Protein AF-A0A1H8Z1U9-F1 (afdb_monomer)

Radius of gyration: 17.37 Å; Cα contacts (8 Å, |Δi|>4): 121; chains: 1; bounding box: 34×61×41 Å

Mean predicted aligned error: 11.52 Å

Secondary structure (DSSP, 8-state):
--------SS-----EEEEE-STT-EEEEEEEEEEEETTEEEEEEEETT--SS-----EEEEEEE-TTS-EEEEE---HHHHHHHHHHHHHHHHHHHHHHHHHS-SS--

Solvent-accessible surface area (backbone atoms only — not comparable to full-atom values): 7012 Å² total; per-residue (Å²): 134,86,82,86,79,84,91,77,87,92,64,86,72,68,55,64,47,79,42,76,77,55,96,91,42,72,43,50,22,36,52,75,50,75,49,78,57,96,95,46,38,31,33,40,30,36,63,73,76,63,76,87,78,80,73,88,60,75,44,72,29,38,47,46,67,48,102,84,68,48,83,41,77,39,81,65,87,46,68,71,59,48,52,53,53,49,52,50,49,52,55,48,49,57,53,49,55,46,52,60,60,59,68,71,69,85,81,87,133

pLDDT: mean 75.1, std 17.81, range [36.34, 94.44]

Foldseek 3Di:
DDPDDDDDDPDPPQPWDFDPPDPPDTFIWGWPDWDDDDPFIKTWTFGPPPDPPPDGDIDMFTWDADPVRDTDTHHDPDPVVRVVVVVVVVVVVVVVVVCVVVVVPPPDD

Structure (mmCIF, N/CA/C/O backbone):
data_AF-A0A1H8Z1U9-F1
#
_entry.id   AF-A0A1H8Z1U9-F1
#
loop_
_atom_site.group_PDB
_atom_site.id
_atom_site.type_symbol
_atom_site.label_atom_id
_atom_site.label_alt_id
_atom_site.label_comp_id
_atom_site.label_asym_id
_atom_site.label_entity_id
_atom_site.label_seq_id
_atom_site.pdbx_PDB_ins_code
_atom_site.Cartn_x
_atom_site.Cartn_y
_atom_site.Cartn_z
_atom_site.occupancy
_atom_site.B_iso_or_equiv
_atom_site.auth_seq_id
_ato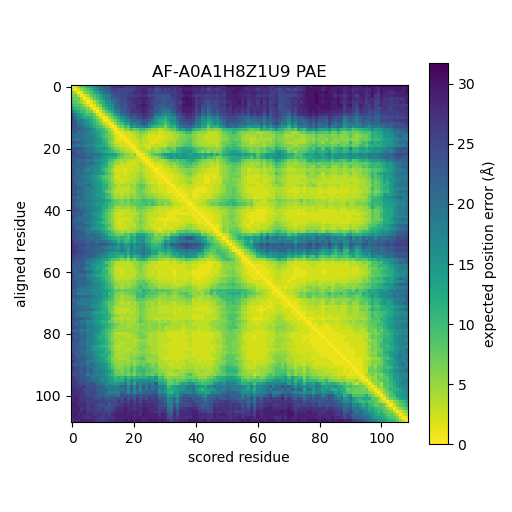m_site.auth_comp_id
_atom_site.auth_asym_id
_atom_site.auth_atom_id
_atom_site.pdbx_PDB_model_num
ATOM 1 N N . MET A 1 1 ? -8.367 23.764 -25.907 1.00 36.34 1 MET A N 1
ATOM 2 C CA . MET A 1 1 ? -7.502 22.844 -26.667 1.00 36.34 1 MET A CA 1
ATOM 3 C C . MET A 1 1 ? -7.582 21.539 -25.911 1.00 36.34 1 MET A C 1
ATOM 5 O O . MET A 1 1 ? -7.131 21.504 -24.778 1.00 36.34 1 MET A O 1
ATOM 9 N N . ALA A 1 2 ? -8.338 20.584 -26.448 1.00 40.84 2 ALA A N 1
ATOM 10 C CA . ALA A 1 2 ? -8.448 19.246 -25.885 1.00 40.84 2 ALA A CA 1
ATOM 11 C C . ALA A 1 2 ? -7.150 18.514 -26.222 1.00 40.84 2 ALA A C 1
ATOM 13 O O . ALA A 1 2 ? -6.726 18.556 -27.378 1.00 40.84 2 ALA A O 1
ATOM 14 N N . ASN A 1 3 ? -6.499 17.942 -25.217 1.00 46.12 3 ASN A N 1
ATOM 15 C CA . ASN A 1 3 ? -5.366 17.060 -25.431 1.00 46.12 3 ASN A CA 1
ATOM 16 C C . ASN A 1 3 ? -5.883 15.630 -25.271 1.00 46.12 3 ASN A C 1
ATOM 18 O O . ASN A 1 3 ? -5.787 15.042 -24.200 1.00 46.12 3 ASN A O 1
ATOM 22 N N . ASP A 1 4 ? -6.526 15.143 -26.332 1.00 58.94 4 ASP A N 1
ATOM 23 C CA . ASP A 1 4 ? -6.717 13.718 -26.584 1.00 58.94 4 ASP A CA 1
ATOM 24 C C . ASP A 1 4 ? -5.337 13.065 -26.665 1.00 58.94 4 ASP A C 1
ATOM 26 O O . ASP A 1 4 ? -4.542 13.459 -27.517 1.00 58.94 4 ASP A O 1
ATOM 30 N N . ASN A 1 5 ? -5.060 12.071 -25.824 1.00 44.41 5 ASN A N 1
ATOM 31 C CA . ASN A 1 5 ? -3.981 11.125 -26.075 1.00 44.41 5 ASN A CA 1
ATOM 32 C C . ASN A 1 5 ? -4.407 9.716 -25.635 1.00 44.41 5 ASN A C 1
ATOM 34 O O . ASN A 1 5 ? -4.376 9.387 -24.459 1.00 44.41 5 ASN A O 1
ATOM 38 N N . PHE A 1 6 ? -4.780 8.948 -26.664 1.00 51.91 6 PHE A N 1
ATOM 39 C CA . PHE A 1 6 ? -4.650 7.499 -26.838 1.00 51.91 6 PHE A CA 1
ATOM 40 C C . PHE A 1 6 ? -5.479 6.560 -25.948 1.00 51.91 6 PHE A C 1
ATOM 42 O O . PHE A 1 6 ? -5.169 6.289 -24.798 1.00 51.91 6 PHE A O 1
ATOM 49 N N . LYS A 1 7 ? -6.519 5.998 -26.580 1.00 50.47 7 LYS A N 1
ATOM 50 C CA . LYS A 1 7 ? -7.028 4.654 -26.304 1.00 50.47 7 LYS A CA 1
ATOM 51 C C . LYS A 1 7 ? -6.333 3.700 -27.277 1.00 50.47 7 LYS A C 1
ATOM 53 O O . LYS A 1 7 ? -6.539 3.868 -28.481 1.00 50.47 7 LYS A O 1
ATOM 58 N N . ASP A 1 8 ? -5.581 2.733 -26.767 1.00 46.56 8 ASP A N 1
ATOM 59 C CA . ASP A 1 8 ? -5.152 1.545 -27.510 1.00 46.56 8 ASP A CA 1
ATOM 60 C C . ASP A 1 8 ? -5.764 0.294 -26.852 1.00 46.56 8 ASP A C 1
ATOM 62 O O . ASP A 1 8 ? -5.977 0.235 -25.642 1.00 46.56 8 ASP A O 1
ATOM 66 N N . ASP A 1 9 ? -6.176 -0.626 -27.717 1.00 54.31 9 ASP A N 1
ATOM 67 C CA . ASP A 1 9 ? -6.983 -1.833 -27.510 1.00 54.31 9 ASP A CA 1
ATOM 68 C C . ASP A 1 9 ? -5.990 -2.995 -27.261 1.00 54.31 9 ASP A C 1
ATOM 70 O O . ASP A 1 9 ? -5.072 -3.156 -28.063 1.00 54.31 9 ASP A O 1
ATOM 74 N N . ASP A 1 10 ? -6.149 -3.787 -26.188 1.00 44.47 10 ASP A N 1
ATOM 75 C CA . ASP A 1 10 ? -5.265 -4.921 -25.797 1.00 44.47 10 ASP A CA 1
ATOM 76 C C . ASP A 1 10 ? -3.943 -4.572 -25.061 1.00 44.47 10 ASP A C 1
ATOM 78 O O . ASP A 1 10 ? -2.962 -5.309 -25.132 1.00 44.47 10 ASP A O 1
ATOM 82 N N . GLU A 1 11 ? -3.894 -3.472 -24.304 1.00 41.00 11 GLU A N 1
ATOM 83 C CA . GLU A 1 11 ? -2.814 -3.243 -23.334 1.00 41.00 11 GLU A CA 1
ATOM 84 C C . GLU A 1 11 ? -3.297 -3.735 -21.964 1.00 41.00 11 GLU A C 1
ATOM 86 O O . GLU A 1 11 ? -4.295 -3.235 -21.441 1.00 41.00 11 GLU A O 1
ATOM 91 N N . VAL A 1 12 ? -2.624 -4.730 -21.373 1.00 37.97 12 VAL A N 1
ATOM 92 C CA . VAL A 1 12 ? -2.679 -4.904 -19.916 1.00 37.97 12 VAL A CA 1
ATOM 93 C C . VAL A 1 12 ? -2.091 -3.613 -19.368 1.00 37.97 12 VAL A C 1
ATOM 95 O O . VAL A 1 12 ? -0.872 -3.467 -19.293 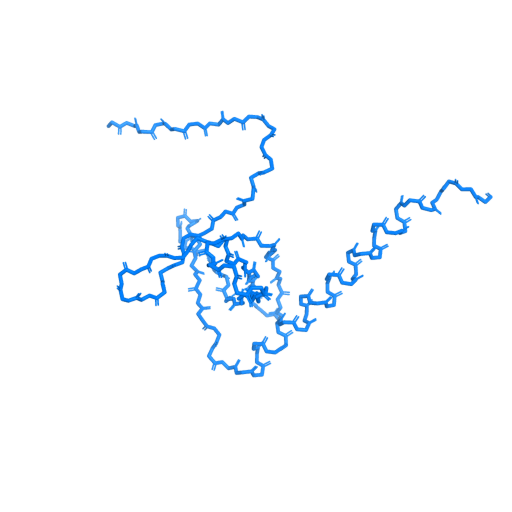1.00 37.97 12 VAL A O 1
ATOM 98 N N . ILE A 1 13 ? -2.954 -2.630 -19.112 1.00 39.44 13 ILE A N 1
ATOM 99 C CA . ILE A 1 13 ? -2.570 -1.406 -18.433 1.00 39.44 13 ILE A CA 1
ATOM 100 C C . ILE A 1 13 ? -2.197 -1.888 -17.039 1.00 39.44 13 ILE A C 1
ATOM 102 O O . ILE A 1 13 ? -3.062 -2.131 -16.202 1.00 39.44 13 ILE A O 1
ATOM 106 N N . TYR A 1 14 ? -0.908 -2.124 -16.807 1.00 51.16 14 TYR A N 1
ATOM 107 C CA . TYR A 1 14 ? -0.398 -2.040 -15.455 1.00 51.16 14 TYR A CA 1
ATOM 108 C C . TYR A 1 14 ? -0.700 -0.603 -15.051 1.00 51.16 14 TYR A C 1
ATOM 110 O O . TYR A 1 14 ? -0.057 0.314 -15.562 1.00 51.16 14 TYR A O 1
ATOM 118 N N . ASP A 1 15 ? -1.747 -0.386 -14.254 1.00 73.88 15 ASP A N 1
ATOM 119 C CA . ASP A 1 15 ? -2.001 0.931 -13.690 1.00 73.88 15 ASP A CA 1
ATOM 120 C C . ASP A 1 15 ? -0.717 1.318 -12.951 1.00 73.88 15 ASP A C 1
ATOM 122 O O . ASP A 1 15 ? -0.287 0.645 -12.019 1.00 73.88 15 ASP A O 1
ATOM 126 N N . THR A 1 16 ? -0.017 2.333 -13.445 1.00 79.19 16 THR A N 1
ATOM 127 C CA . THR A 1 16 ? 1.191 2.856 -12.810 1.00 79.19 16 THR A CA 1
ATOM 128 C C . THR A 1 16 ? 0.844 4.173 -12.152 1.00 79.19 16 THR A C 1
ATOM 130 O O . THR A 1 16 ? 0.214 5.033 -12.769 1.00 79.19 16 THR A O 1
ATOM 133 N N . VAL A 1 17 ? 1.290 4.355 -10.917 1.00 84.69 17 VAL A N 1
ATOM 134 C CA . VAL A 1 17 ? 1.136 5.598 -10.170 1.00 84.69 17 VAL A CA 1
ATOM 135 C C . VAL A 1 17 ? 2.496 6.260 -9.981 1.00 84.69 17 VAL A C 1
ATOM 137 O O . VAL A 1 17 ? 3.480 5.614 -9.620 1.00 84.69 17 VAL A O 1
ATOM 140 N N . GLU A 1 18 ? 2.554 7.569 -10.221 1.00 84.94 18 GLU A N 1
ATOM 141 C CA . GLU A 1 18 ? 3.698 8.389 -9.830 1.00 84.94 18 GLU A CA 1
ATOM 142 C C . GLU A 1 18 ? 3.531 8.818 -8.372 1.00 84.94 18 GLU A C 1
ATOM 144 O O . GLU A 1 18 ? 2.671 9.634 -8.035 1.00 84.94 18 GLU A O 1
ATOM 149 N N . LEU A 1 19 ? 4.368 8.265 -7.502 1.00 83.88 19 LEU A N 1
ATOM 150 C CA . LEU A 1 19 ? 4.391 8.590 -6.085 1.00 83.88 19 LEU A CA 1
ATOM 151 C C . LEU A 1 19 ? 5.417 9.699 -5.819 1.00 83.88 19 LEU A C 1
ATOM 153 O O . LEU A 1 19 ? 6.605 9.537 -6.100 1.00 83.88 19 LEU A O 1
ATOM 157 N N . ASP A 1 20 ? 4.988 10.822 -5.241 1.00 82.94 20 ASP A N 1
ATOM 158 C CA . ASP A 1 20 ? 5.913 11.841 -4.731 1.00 82.94 20 ASP A CA 1
ATOM 159 C C . ASP A 1 20 ? 6.518 11.353 -3.407 1.00 82.94 20 ASP A C 1
ATOM 161 O O . ASP A 1 20 ? 5.836 11.259 -2.387 1.00 82.94 20 ASP A O 1
ATOM 165 N N . ILE A 1 21 ? 7.808 11.014 -3.431 1.00 78.00 21 ILE A N 1
ATOM 166 C CA . ILE A 1 21 ? 8.549 10.514 -2.260 1.00 78.00 21 ILE A CA 1
ATOM 167 C C . ILE A 1 21 ? 9.190 11.651 -1.446 1.00 78.00 21 ILE A C 1
ATOM 169 O O . ILE A 1 21 ? 10.001 11.409 -0.550 1.00 78.00 21 ILE A O 1
ATOM 173 N N . GLY A 1 22 ? 8.849 12.905 -1.749 1.00 71.12 22 GLY A N 1
ATOM 174 C CA . GLY A 1 22 ? 9.496 14.083 -1.195 1.00 71.12 22 GLY A CA 1
ATOM 175 C C . GLY A 1 22 ? 10.825 14.424 -1.875 1.00 71.12 22 GLY A C 1
ATOM 176 O O . GLY A 1 22 ? 11.360 13.707 -2.718 1.00 71.12 22 GLY A O 1
ATOM 177 N N . GLU A 1 23 ? 11.364 15.597 -1.533 1.00 69.75 23 GLU A N 1
ATOM 178 C CA . GLU A 1 23 ? 12.615 16.135 -2.102 1.00 69.75 23 GLU A CA 1
ATOM 179 C C . GLU A 1 23 ? 12.586 16.390 -3.626 1.00 69.75 23 GLU A C 1
ATOM 181 O O . GLU A 1 23 ? 13.637 16.501 -4.262 1.00 69.75 23 GLU A O 1
ATOM 186 N N . GLY A 1 24 ? 11.392 16.529 -4.217 1.00 75.56 24 GLY A N 1
ATOM 187 C CA . GLY A 1 24 ? 11.211 16.787 -5.651 1.00 75.56 24 GLY A CA 1
ATOM 188 C C . GLY A 1 24 ? 11.512 15.578 -6.538 1.00 75.56 24 GLY A C 1
ATOM 189 O O . GLY A 1 24 ? 11.811 15.752 -7.721 1.00 75.56 24 GLY A O 1
ATOM 190 N N . LYS A 1 25 ? 11.480 14.374 -5.962 1.00 78.00 25 LYS A N 1
ATOM 191 C CA . LYS A 1 25 ? 11.619 13.111 -6.679 1.00 78.00 25 LYS A CA 1
ATOM 192 C C . LYS A 1 25 ? 10.256 12.436 -6.772 1.00 78.00 25 LYS A C 1
ATOM 194 O O . LYS A 1 25 ? 9.545 12.339 -5.774 1.00 78.00 25 LYS A O 1
ATOM 199 N N . THR A 1 26 ? 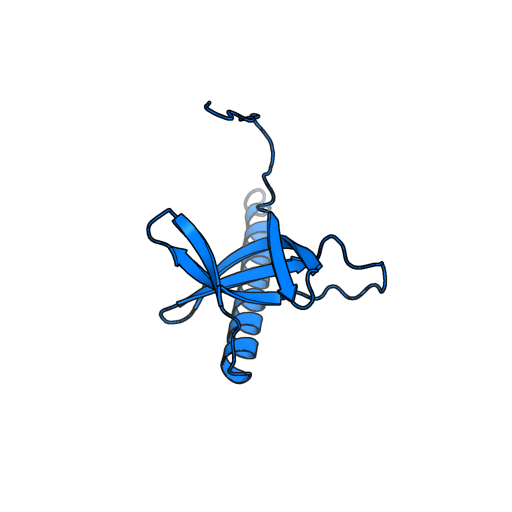9.938 11.934 -7.956 1.00 81.56 26 THR A N 1
ATOM 200 C CA . THR A 1 26 ? 8.820 11.022 -8.176 1.00 81.56 26 THR A CA 1
ATOM 201 C C . THR A 1 26 ? 9.361 9.611 -8.351 1.00 81.56 26 THR A C 1
ATOM 203 O O . THR A 1 26 ? 10.441 9.406 -8.915 1.00 81.56 26 THR A O 1
ATOM 206 N N . LEU A 1 27 ? 8.637 8.645 -7.807 1.00 82.56 27 LEU A N 1
ATOM 207 C CA . LEU A 1 27 ? 8.900 7.227 -7.959 1.00 82.56 27 LEU A CA 1
ATOM 208 C C . LEU A 1 27 ? 7.765 6.632 -8.786 1.00 82.56 27 LEU A C 1
ATOM 210 O O . LEU A 1 27 ? 6.598 6.794 -8.442 1.00 82.56 27 LEU A O 1
ATOM 214 N N . GLU A 1 28 ? 8.109 5.965 -9.881 1.00 86.12 28 GLU A N 1
ATOM 215 C CA . GLU A 1 28 ? 7.133 5.245 -10.692 1.00 86.12 28 GLU A CA 1
ATOM 216 C C . GLU A 1 28 ? 6.885 3.870 -10.066 1.00 86.12 28 GLU A C 1
ATOM 218 O O . GLU A 1 28 ? 7.804 3.048 -9.944 1.00 86.12 28 GLU A O 1
ATOM 223 N N . CYS A 1 29 ? 5.644 3.646 -9.645 1.00 86.75 29 CYS A N 1
ATOM 224 C CA . CYS A 1 29 ? 5.208 2.417 -9.006 1.00 86.75 29 CYS A CA 1
ATOM 225 C C . CYS A 1 29 ? 4.136 1.740 -9.859 1.00 86.75 29 CYS A C 1
ATOM 227 O O . CYS A 1 29 ? 3.165 2.377 -10.258 1.00 86.75 29 CYS A O 1
ATOM 229 N N . GLY A 1 30 ? 4.274 0.441 -10.100 1.00 86.69 30 GLY A N 1
ATOM 230 C CA . GLY A 1 30 ? 3.195 -0.386 -10.626 1.00 86.69 30 GLY A CA 1
ATOM 231 C C . GLY A 1 30 ? 2.197 -0.710 -9.521 1.00 86.69 30 GLY A C 1
ATOM 232 O O . GLY A 1 30 ? 2.598 -1.066 -8.411 1.00 86.69 30 GLY A O 1
ATOM 233 N N . VAL A 1 31 ? 0.908 -0.588 -9.815 1.00 87.62 31 VAL A N 1
ATOM 234 C CA . VAL A 1 31 ? -0.164 -1.058 -8.940 1.00 87.62 31 VAL A CA 1
ATOM 235 C C . VAL A 1 31 ? -0.248 -2.574 -9.058 1.00 87.62 31 VAL A C 1
ATOM 237 O O . VAL A 1 31 ? -0.444 -3.105 -10.149 1.00 87.62 31 VAL A O 1
ATOM 240 N N . LEU A 1 32 ? -0.085 -3.269 -7.932 1.00 86.25 32 LEU A N 1
ATOM 241 C CA . LEU A 1 32 ? -0.274 -4.717 -7.870 1.00 86.25 32 LEU A CA 1
ATOM 242 C C . LEU A 1 32 ? -1.759 -5.042 -7.722 1.00 86.25 32 LEU A C 1
ATOM 244 O O . LEU A 1 32 ? -2.316 -5.765 -8.539 1.00 86.25 32 LEU A O 1
ATOM 248 N N . GLN A 1 33 ? -2.394 -4.494 -6.683 1.00 85.44 33 GLN A N 1
ATOM 249 C CA . GLN A 1 33 ? -3.804 -4.723 -6.384 1.00 85.44 33 GLN A CA 1
ATOM 250 C C . GLN A 1 33 ? -4.325 -3.667 -5.403 1.00 85.44 33 GLN A C 1
ATOM 252 O O . GLN A 1 33 ? -3.591 -3.206 -4.525 1.00 85.44 33 GLN A O 1
ATOM 257 N N . ILE A 1 34 ? -5.609 -3.329 -5.528 1.00 89.31 34 ILE A N 1
ATOM 258 C CA . ILE A 1 34 ? -6.373 -2.571 -4.530 1.00 89.31 34 ILE A CA 1
ATOM 259 C C . ILE A 1 34 ? -7.306 -3.552 -3.820 1.00 89.31 34 ILE A C 1
ATOM 261 O O . ILE A 1 34 ? -7.984 -4.347 -4.483 1.00 89.31 34 ILE A O 1
ATOM 265 N N . PHE A 1 35 ? -7.328 -3.528 -2.491 1.00 88.19 35 PHE A N 1
ATOM 266 C CA . PHE A 1 35 ? -8.123 -4.449 -1.687 1.00 88.19 35 PHE A CA 1
ATOM 267 C C . PHE A 1 35 ? -8.705 -3.771 -0.438 1.00 88.19 35 PHE A C 1
ATOM 269 O O . PHE A 1 35 ? -8.061 -2.906 0.158 1.00 88.19 35 PHE A O 1
ATOM 276 N N . PRO A 1 36 ? -9.921 -4.161 -0.024 1.00 90.81 36 PRO A N 1
ATOM 277 C CA . PRO A 1 36 ? -10.535 -3.647 1.189 1.00 90.81 36 PRO A CA 1
ATOM 278 C C . PRO A 1 36 ? -9.980 -4.357 2.427 1.00 90.81 36 PRO A C 1
ATOM 280 O O . PRO A 1 36 ? -9.888 -5.586 2.460 1.00 90.81 36 PRO A O 1
ATOM 283 N N . TYR A 1 37 ? -9.702 -3.603 3.488 1.00 90.06 37 TYR A N 1
ATOM 284 C CA . TYR A 1 37 ? -9.421 -4.149 4.814 1.00 90.06 37 TYR A CA 1
ATOM 285 C C . TYR A 1 37 ? -10.130 -3.314 5.892 1.00 90.06 37 TYR A C 1
ATOM 287 O O . TYR A 1 37 ? -9.948 -2.106 6.032 1.00 90.06 37 TYR A O 1
ATOM 295 N N . GLY A 1 38 ? -11.011 -3.961 6.658 1.00 88.38 38 GLY A N 1
ATOM 296 C CA . GLY A 1 38 ? -11.860 -3.270 7.629 1.00 88.38 38 GLY A CA 1
ATOM 297 C C . GLY A 1 38 ? -12.875 -2.328 6.964 1.00 88.38 38 GLY A C 1
ATOM 298 O O . GLY A 1 38 ? -13.779 -2.785 6.269 1.00 88.38 38 GLY A O 1
ATOM 299 N N . GLU A 1 39 ? -12.759 -1.026 7.235 1.00 90.56 39 GLU A N 1
ATOM 300 C CA . GLU A 1 39 ? -13.631 0.033 6.685 1.00 90.56 39 GLU A CA 1
ATOM 301 C C . GLU A 1 39 ? -12.914 0.917 5.647 1.00 90.56 39 GLU A C 1
ATOM 303 O O . GLU A 1 39 ? -13.454 1.950 5.247 1.00 90.56 39 GLU A O 1
ATOM 308 N N . LYS A 1 40 ? -11.697 0.538 5.246 1.00 92.31 40 LYS A N 1
ATOM 309 C CA . LYS A 1 40 ? -10.825 1.305 4.355 1.00 92.31 40 LYS A CA 1
ATOM 310 C C . LYS A 1 40 ? -10.354 0.438 3.191 1.00 92.31 40 LYS A C 1
ATOM 312 O O . LYS A 1 40 ? -10.303 -0.788 3.304 1.00 92.31 40 LYS A O 1
ATOM 317 N N . ASP A 1 41 ? -9.958 1.097 2.112 1.00 92.88 41 ASP A N 1
ATOM 318 C CA . ASP A 1 41 ? -9.317 0.455 0.972 1.00 92.88 41 ASP A CA 1
ATOM 319 C C . ASP A 1 41 ? -7.812 0.713 1.012 1.00 92.88 41 ASP A C 1
ATOM 321 O O . ASP A 1 41 ? -7.353 1.782 1.420 1.00 92.88 41 ASP A O 1
ATOM 325 N N . TYR A 1 42 ? -7.035 -0.276 0.587 1.00 93.31 42 TYR A N 1
ATOM 326 C CA . TYR A 1 42 ? -5.580 -0.220 0.557 1.00 93.31 42 TYR A CA 1
ATOM 327 C C . TYR A 1 42 ? -5.064 -0.619 -0.814 1.00 93.31 42 TYR A C 1
ATOM 329 O O . TYR A 1 42 ? -5.718 -1.342 -1.565 1.00 93.31 42 TYR A O 1
ATOM 337 N N . ILE A 1 43 ? -3.870 -0.138 -1.136 1.00 91.12 43 ILE A N 1
ATOM 338 C CA . ILE A 1 43 ? -3.192 -0.410 -2.397 1.00 91.12 43 ILE A CA 1
ATOM 339 C C . ILE A 1 43 ? -1.786 -0.940 -2.141 1.00 91.12 43 ILE A C 1
ATOM 341 O O . ILE A 1 43 ? -1.034 -0.375 -1.344 1.00 91.12 43 ILE A O 1
ATOM 345 N N . ALA A 1 44 ? -1.439 -2.016 -2.844 1.00 90.81 44 ALA A N 1
ATOM 346 C CA . ALA A 1 44 ? -0.094 -2.572 -2.891 1.00 90.81 44 ALA A CA 1
ATOM 347 C C . ALA A 1 44 ? 0.638 -2.051 -4.135 1.00 90.81 44 ALA A C 1
ATOM 349 O O . ALA A 1 44 ? 0.149 -2.182 -5.262 1.00 90.81 44 ALA A O 1
ATOM 350 N N . LEU A 1 45 ? 1.811 -1.455 -3.930 1.00 89.25 45 LEU A N 1
ATOM 351 C CA . LEU A 1 45 ? 2.600 -0.789 -4.964 1.00 89.25 45 LEU A CA 1
ATOM 352 C C . LEU A 1 45 ? 3.994 -1.398 -5.082 1.00 89.25 45 LEU A C 1
ATOM 354 O O . LEU A 1 45 ? 4.680 -1.597 -4.081 1.00 89.25 45 LEU A O 1
ATOM 358 N N . PHE A 1 46 ? 4.443 -1.609 -6.316 1.00 87.12 46 PHE A N 1
ATOM 359 C CA . PHE A 1 46 ? 5.779 -2.106 -6.620 1.00 87.12 46 PHE A CA 1
ATOM 360 C C . PHE A 1 46 ? 6.621 -1.049 -7.356 1.00 87.12 46 PHE A C 1
ATOM 362 O O . PHE A 1 46 ? 6.229 -0.613 -8.438 1.00 87.12 46 PHE A O 1
ATOM 369 N N . PRO A 1 47 ? 7.782 -0.626 -6.829 1.00 85.50 47 PRO A N 1
ATOM 370 C CA . PRO A 1 47 ? 8.635 0.367 -7.477 1.00 85.50 47 PRO A CA 1
ATOM 371 C C . PRO A 1 47 ? 9.306 -0.217 -8.729 1.00 85.50 47 PRO A C 1
ATOM 373 O O . PRO A 1 47 ? 10.138 -1.115 -8.637 1.00 85.50 47 PRO A O 1
ATOM 376 N N . ILE A 1 48 ? 8.999 0.330 -9.906 1.00 78.81 48 ILE A N 1
ATOM 377 C CA . ILE A 1 48 ? 9.531 -0.171 -11.189 1.00 78.81 48 ILE A CA 1
ATOM 378 C C . ILE A 1 48 ? 10.970 0.317 -11.416 1.00 78.81 48 ILE A C 1
ATOM 380 O O . ILE A 1 48 ? 11.773 -0.344 -12.069 1.00 78.81 48 ILE A O 1
ATOM 384 N N . ASN A 1 49 ? 11.309 1.483 -10.862 1.00 68.50 49 ASN A N 1
ATOM 385 C CA . ASN A 1 49 ? 12.541 2.213 -11.169 1.00 68.50 49 ASN A CA 1
ATOM 386 C C . ASN A 1 49 ? 13.592 2.163 -10.041 1.00 68.50 49 ASN A C 1
ATOM 388 O O . ASN A 1 49 ? 14.407 3.077 -9.911 1.00 68.50 49 ASN A O 1
ATOM 392 N N . GLN A 1 50 ? 13.559 1.139 -9.179 1.00 59.66 50 GLN A N 1
ATOM 393 C CA . GLN A 1 50 ? 14.612 0.952 -8.177 1.00 59.66 50 GLN A CA 1
ATOM 394 C C . GLN A 1 50 ? 15.836 0.314 -8.850 1.00 59.66 50 GLN A C 1
ATOM 396 O O . GLN A 1 50 ? 15.745 -0.787 -9.387 1.00 59.66 50 GLN A O 1
ATOM 401 N N . ASP A 1 51 ? 16.967 1.034 -8.846 1.00 55.91 51 ASP A N 1
ATOM 402 C CA . ASP A 1 51 ? 18.283 0.506 -9.229 1.00 55.91 51 ASP A CA 1
ATOM 403 C C . ASP A 1 51 ? 18.480 -0.866 -8.557 1.00 55.91 51 ASP A C 1
ATOM 405 O O . ASP A 1 51 ? 18.172 -1.021 -7.377 1.00 55.91 51 ASP A O 1
ATOM 409 N N . ASP A 1 52 ? 18.935 -1.832 -9.355 1.00 52.47 52 ASP A N 1
ATOM 410 C CA . ASP A 1 52 ? 18.953 -3.299 -9.213 1.00 52.47 52 ASP A CA 1
ATOM 411 C C . ASP A 1 52 ? 19.653 -3.848 -7.937 1.00 52.47 52 ASP A C 1
ATOM 413 O O . ASP A 1 52 ? 20.502 -4.734 -8.001 1.00 52.47 52 ASP A O 1
ATOM 417 N N . ASP A 1 53 ? 19.329 -3.345 -6.743 1.00 56.91 53 ASP A N 1
ATOM 418 C CA . ASP A 1 53 ? 19.827 -3.855 -5.455 1.00 56.91 53 ASP A CA 1
ATOM 419 C C . ASP A 1 53 ? 19.102 -5.154 -5.034 1.00 56.91 53 ASP A C 1
ATOM 421 O O . ASP A 1 53 ? 19.398 -5.736 -3.991 1.00 56.91 53 ASP A O 1
ATOM 425 N N . GLY A 1 54 ? 18.172 -5.651 -5.861 1.00 50.41 54 GLY A N 1
ATOM 426 C CA . GLY A 1 54 ? 17.539 -6.965 -5.712 1.00 50.41 54 GLY A CA 1
ATOM 427 C C . GLY A 1 54 ? 16.509 -7.071 -4.583 1.00 50.41 54 GLY A C 1
ATOM 428 O O . GLY A 1 54 ? 16.050 -8.175 -4.290 1.00 50.41 54 GLY A O 1
ATOM 429 N N . TYR A 1 55 ? 16.130 -5.956 -3.953 1.00 53.44 55 TYR A N 1
ATOM 430 C CA . TYR A 1 55 ? 15.073 -5.927 -2.943 1.00 53.44 55 TYR A CA 1
ATOM 431 C C . TYR A 1 55 ? 13.730 -5.588 -3.593 1.00 53.44 55 TYR A C 1
ATOM 433 O O . TYR A 1 55 ? 13.466 -4.440 -3.946 1.00 53.44 55 TYR A O 1
ATOM 441 N N . PHE A 1 56 ? 12.870 -6.598 -3.728 1.00 64.56 56 PHE A N 1
ATOM 442 C CA . PHE A 1 56 ? 11.463 -6.407 -4.068 1.00 64.56 56 PHE A CA 1
ATOM 443 C C . PHE A 1 56 ? 10.746 -5.819 -2.847 1.00 64.56 56 PHE A C 1
ATOM 445 O O . PHE A 1 56 ? 10.320 -6.554 -1.962 1.00 64.56 56 PHE A O 1
ATOM 452 N N . ASN A 1 57 ? 10.670 -4.491 -2.764 1.00 76.62 57 ASN A N 1
ATOM 453 C CA . ASN A 1 57 ? 9.967 -3.807 -1.681 1.00 76.62 57 ASN A CA 1
ATOM 454 C C . ASN A 1 57 ? 8.559 -3.431 -2.149 1.00 76.62 57 ASN A C 1
ATOM 456 O O . ASN A 1 57 ? 8.418 -2.559 -3.003 1.00 76.62 57 ASN A O 1
ATOM 460 N N . ILE A 1 58 ? 7.535 -4.082 -1.597 1.00 85.88 58 ILE A N 1
ATOM 461 C CA . ILE A 1 58 ? 6.137 -3.688 -1.799 1.00 85.88 58 ILE A CA 1
ATOM 462 C C . ILE A 1 58 ? 5.804 -2.583 -0.796 1.00 85.88 58 ILE A C 1
ATOM 464 O O . ILE A 1 58 ? 6.117 -2.700 0.391 1.00 85.88 58 ILE A O 1
ATOM 468 N N . TYR A 1 59 ? 5.183 -1.510 -1.276 1.00 89.38 59 TYR A N 1
ATOM 469 C CA . TYR A 1 59 ? 4.694 -0.420 -0.441 1.00 89.38 59 TYR A CA 1
ATOM 470 C C . TYR A 1 59 ? 3.175 -0.483 -0.311 1.00 89.38 59 TYR A C 1
ATOM 472 O O . TYR A 1 59 ? 2.477 -0.593 -1.319 1.00 89.38 59 TYR A O 1
ATOM 480 N N . TYR A 1 60 ? 2.673 -0.331 0.914 1.00 91.56 60 TYR A N 1
ATOM 481 C CA . TYR A 1 60 ? 1.241 -0.251 1.194 1.00 91.56 60 TYR A CA 1
ATOM 482 C C . TYR A 1 60 ? 0.825 1.176 1.551 1.00 91.56 60 TYR A C 1
A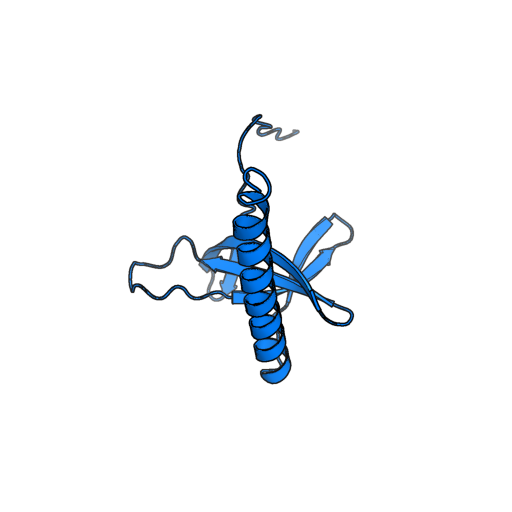TOM 484 O O . TYR A 1 60 ? 1.488 1.856 2.341 1.00 91.56 60 TYR A O 1
ATOM 492 N N . TYR A 1 61 ? -0.285 1.621 0.969 1.00 92.62 61 TYR A N 1
ATOM 493 C CA . TYR A 1 61 ? -0.910 2.913 1.254 1.00 92.62 61 TYR A CA 1
ATOM 494 C C . TYR A 1 61 ? -2.421 2.743 1.396 1.00 92.62 61 TYR A C 1
ATOM 496 O O . TYR A 1 61 ? -3.010 1.854 0.782 1.00 92.62 61 TYR A O 1
ATOM 504 N N . GLU A 1 62 ? -3.054 3.613 2.177 1.00 93.31 62 GLU A N 1
ATOM 505 C CA . GLU A 1 62 ? -4.511 3.738 2.178 1.00 93.31 62 GLU A CA 1
ATOM 506 C C . GLU A 1 62 ? -4.938 4.415 0.870 1.00 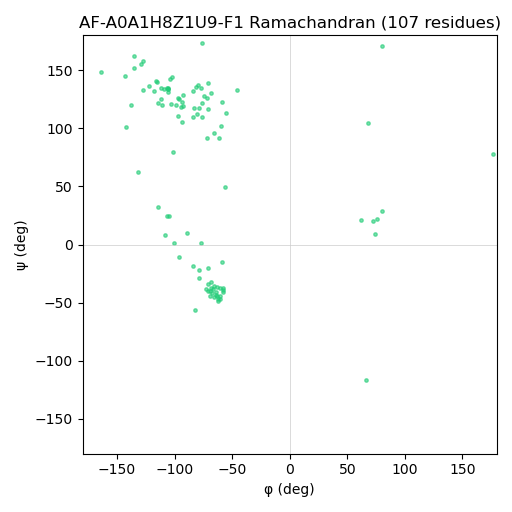93.31 62 GLU A C 1
ATOM 508 O O . GLU A 1 62 ? -4.436 5.488 0.512 1.00 93.31 62 GLU A O 1
ATOM 513 N N . TYR A 1 63 ? -5.850 3.767 0.157 1.00 92.06 63 TYR A N 1
ATOM 514 C CA . TYR A 1 63 ? -6.383 4.209 -1.118 1.00 92.06 63 TYR A CA 1
ATOM 515 C C . TYR A 1 63 ? -7.706 4.938 -0.907 1.00 92.06 63 TYR A C 1
ATOM 517 O O . TYR A 1 63 ? -8.640 4.414 -0.307 1.00 92.06 63 TYR A O 1
ATOM 525 N N . ASN A 1 64 ? -7.792 6.154 -1.432 1.00 89.69 64 ASN A N 1
ATOM 526 C CA . ASN A 1 64 ? -9.029 6.917 -1.517 1.00 89.69 64 ASN A CA 1
ATOM 527 C C . ASN A 1 64 ? -9.149 7.547 -2.906 1.00 89.69 64 ASN A C 1
ATOM 529 O O . ASN A 1 64 ? -8.152 7.728 -3.600 1.00 89.69 64 ASN A O 1
ATOM 533 N N . GLU A 1 65 ? -10.352 7.959 -3.287 1.00 85.88 65 GLU A N 1
ATOM 534 C CA . GLU A 1 65 ? -10.585 8.746 -4.499 1.00 85.88 65 GLU A CA 1
ATOM 535 C C . GLU A 1 65 ? -11.109 10.137 -4.130 1.00 85.88 65 GLU A C 1
ATOM 537 O O . GLU A 1 65 ? -11.926 10.292 -3.218 1.00 85.88 65 GLU A O 1
ATOM 542 N N . ASP A 1 66 ? -10.631 11.168 -4.828 1.00 84.81 66 ASP A N 1
ATOM 543 C CA . ASP A 1 66 ? -11.192 12.514 -4.710 1.00 84.81 66 ASP A CA 1
ATOM 544 C C . ASP A 1 66 ? -12.536 12.648 -5.460 1.00 84.81 66 ASP A C 1
ATOM 546 O O . ASP A 1 66 ? -12.959 11.761 -6.201 1.00 84.81 66 ASP A O 1
ATOM 550 N N . ASP A 1 67 ? -13.215 13.793 -5.322 1.00 87.69 67 ASP A N 1
ATOM 551 C CA . ASP A 1 67 ? -14.489 14.066 -6.017 1.00 87.69 67 ASP A CA 1
ATOM 552 C C . ASP A 1 67 ? -14.396 14.006 -7.562 1.00 87.69 67 ASP A C 1
ATOM 554 O O . ASP A 1 67 ? -15.423 13.975 -8.246 1.00 87.69 67 ASP A O 1
ATOM 558 N N . ASN A 1 68 ? -13.186 14.032 -8.127 1.00 83.38 68 ASN A N 1
ATOM 559 C CA . ASN A 1 68 ? -12.925 13.925 -9.562 1.00 83.38 68 ASN A CA 1
ATOM 560 C C . ASN A 1 68 ? -12.469 12.515 -9.984 1.00 83.38 68 ASN A C 1
ATOM 562 O O . ASN A 1 68 ? -12.208 12.321 -11.173 1.00 83.38 68 ASN A O 1
ATOM 566 N N . GLY A 1 69 ? -12.379 11.557 -9.055 1.00 76.88 69 GLY A N 1
ATOM 567 C CA . GLY A 1 69 ? -11.867 10.207 -9.303 1.00 76.88 69 GLY A CA 1
ATOM 568 C C . GLY A 1 69 ? -10.343 10.133 -9.418 1.00 76.88 69 GLY A C 1
ATOM 569 O O . GLY A 1 69 ? -9.823 9.219 -10.052 1.00 76.88 69 GLY A O 1
ATOM 570 N N . ASN A 1 70 ? -9.607 11.109 -8.876 1.00 80.12 70 ASN A N 1
ATOM 571 C CA . ASN A 1 70 ? -8.153 11.004 -8.780 1.00 80.12 70 ASN A CA 1
ATOM 572 C C . ASN A 1 70 ? -7.776 10.165 -7.550 1.00 80.12 70 ASN A C 1
ATOM 574 O O . ASN A 1 70 ? -8.306 10.427 -6.464 1.00 80.12 70 ASN A O 1
ATOM 578 N N . PRO A 1 71 ? -6.825 9.224 -7.679 1.00 82.56 71 PRO A N 1
ATOM 579 C CA . PRO A 1 71 ? -6.360 8.433 -6.552 1.00 82.56 71 PRO A CA 1
ATOM 580 C C . PRO A 1 71 ? -5.591 9.310 -5.558 1.00 82.56 71 PRO A C 1
ATOM 582 O O . PRO A 1 71 ? -4.675 10.053 -5.918 1.00 82.56 71 PRO A O 1
ATOM 585 N N . ILE A 1 72 ? -5.959 9.203 -4.288 1.00 86.69 72 ILE A N 1
ATOM 586 C CA . ILE A 1 72 ? -5.289 9.802 -3.141 1.00 86.69 72 ILE A CA 1
ATOM 587 C C . ILE A 1 72 ? -4.674 8.664 -2.334 1.00 86.69 72 ILE A C 1
ATOM 589 O O . ILE A 1 72 ? -5.379 7.787 -1.840 1.00 86.69 72 ILE A O 1
ATOM 593 N N . LEU A 1 73 ? -3.354 8.719 -2.180 1.00 90.00 73 LEU A N 1
ATOM 594 C CA . LEU A 1 73 ? -2.593 7.765 -1.387 1.00 90.00 73 LEU A CA 1
ATOM 595 C C . LEU A 1 73 ? -2.211 8.394 -0.053 1.00 90.00 73 LEU A C 1
ATOM 597 O O . LEU A 1 73 ? -1.511 9.410 -0.019 1.00 90.00 73 LEU A O 1
ATOM 601 N N . THR A 1 74 ? -2.650 7.778 1.039 1.00 90.88 74 THR A N 1
ATOM 602 C CA . THR A 1 74 ? -2.315 8.205 2.402 1.00 90.88 74 THR A CA 1
ATOM 603 C C . THR A 1 74 ? -1.375 7.189 3.036 1.00 90.88 74 THR A C 1
ATOM 605 O O . THR A 1 74 ? -1.577 5.981 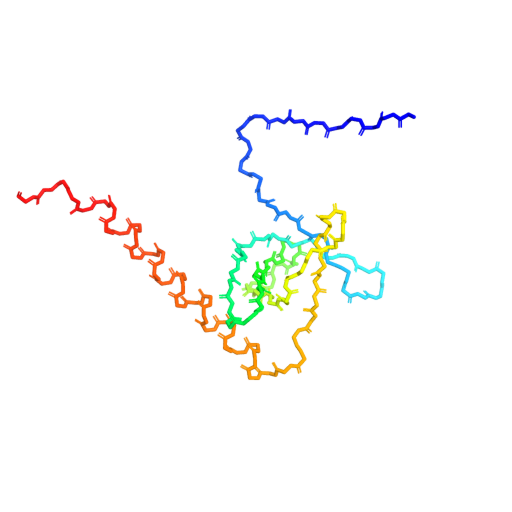2.927 1.00 90.88 74 THR A O 1
ATOM 608 N N . ASN A 1 75 ? -0.308 7.669 3.676 1.00 90.38 75 ASN A N 1
ATOM 609 C CA . ASN A 1 75 ? 0.629 6.792 4.372 1.00 90.38 75 ASN A CA 1
ATOM 610 C C . ASN A 1 75 ? -0.020 6.212 5.636 1.00 90.38 75 ASN A C 1
ATOM 612 O O . ASN A 1 75 ? -0.716 6.924 6.359 1.00 90.38 75 ASN A O 1
ATOM 616 N N . ILE A 1 76 ? 0.219 4.927 5.884 1.00 92.62 76 ILE A N 1
ATOM 617 C CA . ILE A 1 76 ? -0.253 4.234 7.081 1.00 92.62 76 ILE A CA 1
ATOM 618 C C . ILE A 1 76 ? 0.718 4.583 8.217 1.00 92.62 76 ILE A C 1
ATOM 620 O O . ILE A 1 76 ? 1.890 4.225 8.152 1.00 92.62 76 ILE A O 1
ATOM 624 N N . GLU A 1 77 ? 0.257 5.338 9.217 1.00 92.25 77 GLU A N 1
ATOM 625 C CA . GLU A 1 77 ? 1.107 5.804 10.329 1.00 92.25 77 GLU A CA 1
ATOM 626 C C . GLU A 1 77 ? 1.265 4.768 11.453 1.00 92.25 77 GLU A C 1
ATOM 628 O O . GLU A 1 77 ? 2.160 4.899 12.288 1.00 92.25 77 GLU A O 1
ATOM 633 N N . ASP A 1 78 ? 0.365 3.787 11.509 1.00 93.75 78 ASP A N 1
ATOM 634 C CA . ASP A 1 78 ? 0.326 2.765 12.547 1.00 93.75 78 ASP A CA 1
ATOM 635 C C . ASP A 1 78 ? 0.993 1.477 12.042 1.00 93.75 78 ASP A C 1
ATOM 637 O O . ASP A 1 78 ? 0.573 0.900 11.038 1.00 93.75 78 ASP A O 1
ATOM 641 N N . ASP A 1 79 ? 2.055 1.049 12.729 1.00 93.38 79 ASP A N 1
ATOM 642 C CA . ASP A 1 79 ? 2.834 -0.130 12.336 1.00 93.38 79 ASP A CA 1
ATOM 643 C C . ASP A 1 79 ? 1.984 -1.416 12.393 1.00 93.38 79 ASP A C 1
ATOM 645 O O . ASP A 1 79 ? 2.119 -2.266 11.514 1.00 93.38 79 ASP A O 1
ATOM 649 N N . ASP A 1 80 ? 1.070 -1.545 13.369 1.00 94.44 80 ASP A N 1
ATOM 650 C CA . ASP A 1 80 ? 0.196 -2.721 13.486 1.00 94.44 80 ASP A CA 1
ATOM 651 C C . ASP A 1 80 ? -0.817 -2.758 12.319 1.00 94.44 80 ASP A C 1
ATOM 653 O O . ASP A 1 8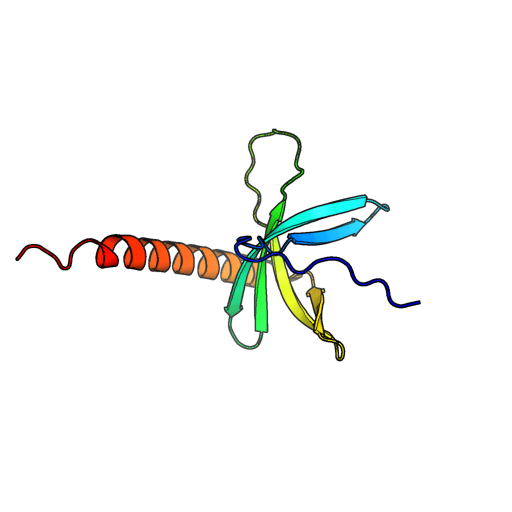0 ? -1.133 -3.827 11.792 1.00 94.44 80 ASP A O 1
ATOM 657 N N . GLU A 1 81 ? -1.322 -1.594 11.885 1.00 93.75 81 GLU A N 1
ATOM 658 C CA . GLU A 1 81 ? -2.176 -1.470 10.691 1.00 93.75 81 GLU A CA 1
ATOM 659 C C . GLU A 1 81 ? -1.408 -1.853 9.419 1.00 93.75 81 GLU A C 1
ATOM 661 O O . GLU A 1 81 ? -1.933 -2.599 8.591 1.00 93.75 81 GLU A O 1
ATOM 666 N N . TYR A 1 82 ? -0.161 -1.397 9.277 1.00 92.81 82 TYR A N 1
ATOM 667 C CA . TYR A 1 82 ? 0.682 -1.727 8.126 1.00 92.81 82 TYR A CA 1
ATOM 668 C C . TYR A 1 82 ? 0.964 -3.232 8.037 1.00 92.81 82 TYR A C 1
ATOM 670 O O . TYR A 1 82 ? 0.810 -3.820 6.964 1.00 92.81 82 TYR A O 1
ATOM 678 N N . GLU A 1 83 ? 1.342 -3.864 9.153 1.00 93.56 83 GLU A N 1
ATOM 679 C CA . GLU A 1 83 ? 1.575 -5.312 9.219 1.00 93.56 83 GLU A CA 1
ATOM 680 C C . GLU A 1 83 ? 0.308 -6.095 8.859 1.00 93.56 83 GLU A C 1
ATOM 682 O O . GLU A 1 83 ? 0.363 -7.006 8.037 1.00 93.56 83 GLU A O 1
ATOM 687 N N . ALA A 1 84 ? -0.855 -5.700 9.382 1.00 93.44 84 ALA A N 1
ATOM 688 C CA . ALA A 1 84 ? -2.107 -6.393 9.088 1.00 93.44 84 ALA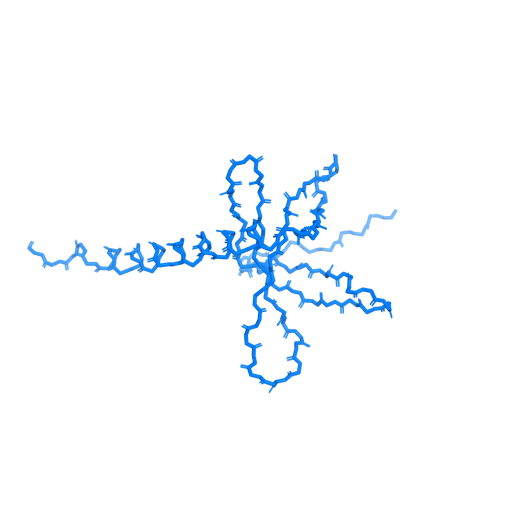 A CA 1
ATOM 689 C C . ALA A 1 84 ? -2.538 -6.280 7.613 1.00 93.44 84 ALA A C 1
ATOM 691 O O . ALA A 1 84 ? -3.097 -7.224 7.048 1.00 93.44 84 ALA A O 1
ATOM 692 N N . VAL A 1 85 ? -2.290 -5.130 6.980 1.00 92.56 85 VAL A N 1
ATOM 693 C CA . VAL A 1 85 ? -2.552 -4.913 5.548 1.00 92.56 85 VAL A CA 1
ATOM 694 C C . VAL A 1 85 ? -1.615 -5.766 4.694 1.00 92.56 85 VAL A C 1
ATOM 696 O O . VAL A 1 85 ? -2.070 -6.372 3.723 1.00 92.56 85 VAL A O 1
ATOM 699 N N . ALA A 1 86 ? -0.339 -5.857 5.074 1.00 91.50 86 ALA A N 1
ATOM 700 C CA . ALA A 1 86 ? 0.630 -6.722 4.411 1.00 91.50 86 ALA A CA 1
ATOM 701 C C . ALA A 1 86 ? 0.238 -8.204 4.525 1.00 91.50 86 ALA A C 1
ATOM 703 O O . ALA A 1 86 ? 0.147 -8.878 3.503 1.00 91.50 86 ALA A O 1
ATOM 704 N N . ASP A 1 87 ? -0.093 -8.673 5.732 1.00 92.00 87 ASP A N 1
ATOM 705 C CA . ASP A 1 87 ? -0.558 -10.046 5.967 1.00 92.00 87 ASP A CA 1
ATOM 706 C C . ASP A 1 87 ? -1.819 -10.355 5.144 1.00 92.00 87 ASP A C 1
ATOM 708 O O . ASP A 1 87 ? -1.931 -11.418 4.540 1.00 92.00 87 ASP A O 1
ATOM 712 N N . THR A 1 88 ? -2.760 -9.407 5.058 1.00 91.44 88 THR A N 1
ATOM 713 C CA . THR A 1 88 ? -3.981 -9.570 4.249 1.00 91.44 88 THR A CA 1
ATOM 714 C C . THR A 1 88 ? -3.662 -9.704 2.761 1.00 91.44 88 THR A C 1
ATOM 716 O O . THR A 1 88 ? -4.291 -10.503 2.065 1.00 91.44 88 THR A O 1
ATOM 719 N N . PHE A 1 89 ? -2.704 -8.923 2.255 1.00 89.31 89 PHE A N 1
ATOM 720 C CA . PHE A 1 89 ? -2.271 -9.018 0.865 1.00 89.31 89 PHE A CA 1
ATOM 721 C C . PHE A 1 89 ? -1.591 -10.360 0.581 1.00 89.31 89 PHE A C 1
ATOM 723 O O . PHE A 1 89 ? -1.937 -11.001 -0.410 1.00 89.31 89 PHE A O 1
ATOM 730 N N . ASP A 1 90 ? -0.701 -10.814 1.463 1.00 87.62 90 ASP A N 1
ATOM 731 C CA . ASP A 1 90 ? -0.021 -12.106 1.335 1.00 87.62 90 ASP A CA 1
ATOM 732 C C . ASP A 1 90 ? -1.023 -13.276 1.393 1.00 87.62 90 ASP A C 1
ATOM 734 O O . ASP A 1 90 ? -0.998 -14.151 0.529 1.00 87.62 90 ASP A O 1
ATOM 738 N N . GLU A 1 91 ? -1.986 -13.259 2.325 1.00 87.44 91 GLU A N 1
ATOM 739 C CA . GLU A 1 91 ? -3.072 -14.254 2.379 1.00 87.44 91 GLU A CA 1
ATOM 740 C C . GLU A 1 91 ? -3.927 -14.252 1.103 1.00 87.44 91 GLU A C 1
ATOM 742 O O . GLU A 1 91 ? -4.384 -15.299 0.631 1.00 87.44 91 GLU A O 1
ATOM 747 N N . MET A 1 92 ? -4.167 -13.071 0.531 1.00 83.88 92 MET A N 1
ATOM 748 C CA . MET A 1 92 ? -4.919 -12.938 -0.709 1.00 83.88 92 MET A CA 1
ATOM 749 C C . MET A 1 92 ? -4.123 -13.462 -1.909 1.00 83.88 92 MET A C 1
ATOM 751 O O . MET A 1 92 ? -4.712 -14.134 -2.755 1.00 83.88 92 MET A O 1
ATOM 755 N N . LEU A 1 93 ? -2.812 -13.210 -1.972 1.00 82.62 93 LEU A N 1
ATOM 756 C CA . LEU A 1 93 ? -1.925 -13.786 -2.986 1.00 82.62 93 LEU A CA 1
ATOM 757 C C . LEU A 1 93 ? -1.915 -15.314 -2.904 1.00 82.62 93 LEU A C 1
ATOM 759 O O . LEU A 1 93 ? -2.131 -15.965 -3.923 1.00 82.62 93 LEU A O 1
ATOM 763 N N . ASP A 1 94 ? -1.771 -15.875 -1.703 1.00 81.25 94 ASP A N 1
ATOM 764 C CA . ASP A 1 94 ? -1.849 -17.322 -1.473 1.00 81.25 94 ASP A CA 1
ATOM 765 C C . ASP A 1 94 ? -3.207 -17.888 -1.935 1.00 81.25 94 ASP A C 1
ATOM 767 O O . ASP A 1 94 ? -3.293 -18.971 -2.524 1.00 81.25 94 ASP A O 1
ATOM 771 N N . SER A 1 95 ? -4.300 -17.152 -1.701 1.00 76.38 95 SER A N 1
ATOM 772 C CA . SER A 1 95 ? -5.635 -17.558 -2.151 1.00 76.38 95 SER A CA 1
ATOM 773 C C . SER A 1 95 ? -5.814 -17.456 -3.669 1.00 76.38 95 SER A C 1
ATOM 775 O O . SER A 1 95 ? -6.561 -18.259 -4.230 1.00 76.38 95 SER A O 1
ATOM 777 N N . MET A 1 96 ? -5.184 -16.481 -4.328 1.00 69.19 96 MET A N 1
ATOM 778 C CA . MET A 1 96 ? -5.204 -16.339 -5.788 1.00 69.19 96 MET A CA 1
ATOM 779 C C . MET A 1 96 ? -4.342 -17.412 -6.461 1.00 69.19 96 MET A C 1
ATOM 781 O O . MET A 1 96 ? -4.768 -17.981 -7.463 1.00 69.19 96 MET A O 1
ATOM 785 N N . GLU A 1 97 ? -3.191 -17.759 -5.877 1.00 64.19 97 GLU A N 1
ATOM 786 C CA . GLU A 1 97 ? -2.360 -18.884 -6.326 1.00 64.19 97 GLU A CA 1
ATOM 787 C C . GLU A 1 97 ? -3.157 -20.200 -6.290 1.00 64.19 97 GLU A C 1
ATOM 789 O O . GLU A 1 97 ? -3.064 -21.028 -7.197 1.00 64.19 97 GLU A O 1
ATOM 794 N N . TYR A 1 98 ? -4.018 -20.378 -5.283 1.00 55.97 98 TYR A N 1
ATOM 795 C CA . TYR A 1 98 ? -4.908 -21.535 -5.215 1.00 55.97 98 TYR A CA 1
ATOM 796 C C . TYR A 1 98 ? -5.970 -21.544 -6.329 1.00 55.97 98 TYR A C 1
ATOM 798 O O . TYR A 1 98 ? -6.260 -22.609 -6.865 1.00 55.97 98 TYR A O 1
ATOM 806 N N . ASP A 1 99 ? -6.537 -20.396 -6.710 1.00 57.53 99 ASP A N 1
ATOM 807 C CA . ASP A 1 99 ? -7.537 -20.314 -7.791 1.00 57.53 99 ASP A CA 1
ATOM 808 C C . ASP A 1 99 ? -6.914 -20.627 -9.169 1.00 57.53 99 ASP A C 1
ATOM 810 O O . ASP A 1 99 ? -7.551 -21.259 -10.012 1.00 57.53 99 ASP A O 1
ATOM 814 N N . GLU A 1 100 ? -5.634 -20.287 -9.367 1.00 55.38 100 GLU A N 1
ATOM 815 C CA . GLU A 1 100 ? -4.862 -20.665 -10.559 1.00 55.38 100 GLU A CA 1
ATOM 816 C C . GLU A 1 100 ? -4.577 -22.177 -10.609 1.00 55.38 100 GLU A C 1
ATOM 818 O O . GLU A 1 100 ? -4.793 -22.810 -11.643 1.00 55.38 100 GLU A O 1
ATOM 823 N N . ILE A 1 101 ? -4.181 -22.790 -9.486 1.00 53.62 101 ILE A N 1
ATOM 824 C CA . ILE A 1 101 ? -3.921 -24.242 -9.410 1.00 53.62 101 ILE A CA 1
ATOM 825 C C . ILE A 1 101 ? -5.220 -25.059 -9.530 1.00 53.62 101 ILE A C 1
ATOM 827 O O . ILE A 1 101 ? -5.245 -26.098 -10.187 1.00 53.62 101 ILE A O 1
ATOM 831 N N . VAL A 1 102 ? -6.318 -24.617 -8.912 1.00 53.09 102 VAL A N 1
ATOM 832 C CA . VAL A 1 102 ? -7.606 -25.337 -8.939 1.00 53.09 102 VAL A CA 1
ATOM 833 C C . VAL A 1 102 ? -8.361 -25.108 -10.256 1.00 53.09 102 VAL A C 1
ATOM 835 O O . VAL A 1 102 ? -9.173 -25.947 -10.647 1.00 53.09 102 VAL A O 1
ATOM 838 N N . GLY A 1 103 ? -8.061 -24.025 -10.979 1.00 49.91 103 GLY A N 1
ATOM 839 C CA . GLY A 1 103 ? -8.603 -23.742 -12.309 1.00 49.91 103 GLY A CA 1
ATOM 840 C C . GLY A 1 103 ? -8.080 -24.651 -13.433 1.00 49.91 103 GLY A C 1
ATOM 841 O O . GLY A 1 103 ? -8.754 -24.770 -14.458 1.00 49.91 103 GLY A O 1
ATOM 842 N N . GLU A 1 104 ? -6.929 -25.317 -13.257 1.00 50.47 104 GLU A N 1
ATOM 843 C CA . GLU A 1 104 ? -6.359 -26.255 -14.246 1.00 50.47 104 GLU A CA 1
ATOM 844 C C . GLU A 1 104 ? -6.698 -27.744 -14.000 1.00 50.47 104 GLU A C 1
ATOM 846 O O . GLU A 1 104 ? -6.506 -28.554 -14.906 1.00 50.47 104 GLU A O 1
ATOM 851 N N . ASP A 1 105 ? -7.272 -28.124 -12.850 1.00 46.44 105 ASP A N 1
ATOM 852 C CA . ASP A 1 105 ? -7.474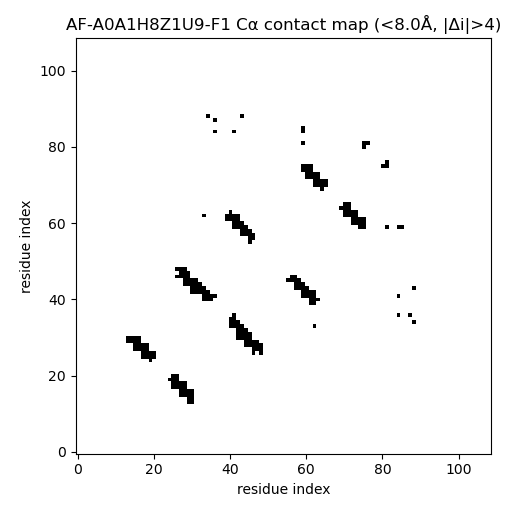 -29.533 -12.442 1.00 46.44 105 ASP A CA 1
ATOM 853 C C . ASP A 1 105 ? -8.966 -29.979 -12.342 1.00 46.44 105 ASP A C 1
ATOM 855 O O . ASP A 1 105 ? -9.316 -30.850 -11.542 1.00 46.44 105 ASP A O 1
ATOM 859 N N . GLU A 1 106 ? -9.876 -29.442 -13.172 1.00 49.91 106 GLU A N 1
ATOM 860 C CA . GLU A 1 106 ? -11.227 -30.028 -13.402 1.00 49.91 106 GLU A CA 1
ATOM 861 C C . GLU A 1 106 ? -11.379 -30.748 -14.767 1.00 49.91 106 GLU A C 1
ATOM 863 O O . GLU A 1 106 ? -12.487 -30.945 -15.262 1.00 49.91 106 GLU A O 1
ATOM 868 N N . GLU A 1 107 ? -10.290 -31.227 -15.376 1.00 53.78 107 GLU A N 1
ATOM 869 C CA . GLU A 1 107 ? -10.333 -32.091 -16.573 1.00 53.78 107 GLU A CA 1
ATOM 870 C C . GLU A 1 107 ? -9.422 -33.322 -16.402 1.00 53.78 107 GLU A C 1
ATOM 872 O O . GLU A 1 107 ? -8.455 -33.459 -17.133 1.00 53.78 107 GLU A O 1
ATOM 877 N N . ASP A 1 108 ? -9.686 -34.203 -15.425 1.00 48.75 108 ASP A N 1
ATOM 878 C CA . ASP A 1 108 ? -9.382 -35.655 -15.504 1.00 48.75 108 ASP A CA 1
ATOM 879 C C . ASP A 1 108 ? -9.720 -36.387 -14.177 1.00 48.75 108 ASP A C 1
ATOM 881 O O . ASP A 1 108 ? -8.839 -36.754 -13.392 1.00 48.75 108 ASP A O 1
ATOM 885 N N . ILE A 1 109 ? -11.008 -36.675 -13.925 1.00 42.25 109 ILE A N 1
ATOM 886 C CA . ILE A 1 109 ? -11.416 -37.794 -13.043 1.00 42.25 109 ILE A CA 1
ATOM 887 C C . ILE A 1 109 ? -12.596 -38.569 -13.635 1.00 42.25 109 ILE A C 1
ATOM 889 O O . ILE A 1 109 ? -13.620 -37.937 -13.977 1.00 42.25 109 ILE A O 1
#

Sequence (109 aa):
MANDNFKDDDEVIYDTVELDIGEGKTLECGVLQIFPYGEKDYIALFPINQDDDGYFNIYYYEYNEDDNGNPILTNIEDDDEYEAVADTFDEMLDSMEYDEIVGEDEEDI

Nearest PDB structures (foldseek):
  4kcb-assembly2_B  TM=6.793E-01  e=2.105E+00  uncultured bacterium
  4kcb-assembly1_A  TM=7.029E-01  e=2.363E+00  uncultured bacterium
  6a8i-assembly2_B  TM=5.696E-01  e=3.540E+00  Geobacillus thermodenitrificans
  6cmq-assembly2_B  TM=6.216E-01  e=6.681E+00  Homo sapiens